Protein AF-A0A1V4STX9-F1 (afdb_monomer)

Radius of gyration: 23.94 Å; Cα contacts (8 Å, |Δi|>4): 28; chains: 1; bounding box: 45×19×64 Å

Secondary structure (DSSP, 8-state):
-HHHHHHHHHHHHHHHHHHHHHHHHHHHHHHHHHHHHHHHHHHHHHHHTTTS-HHHHHHHHT--HHHHHHTT-

Nearest PDB structures (foldseek):
  3ulq-assembly1_B  TM=6.514E-01  e=3.934E+00  Bacillus subtilis

Sequence (73 aa):
MIQDKLVALNNTKKLSHEKGLEEGLELGKEKGKEEGKMEAKFEIARNLLDVLDDWTISIKTGLSINEIKEMRK

Structure (mmCIF, N/CA/C/O backbone):
data_AF-A0A1V4STX9-F1
#
_entry.id   AF-A0A1V4STX9-F1
#
loop_
_atom_site.group_PDB
_atom_site.id
_atom_site.type_symbol
_atom_site.label_atom_id
_atom_site.label_alt_id
_atom_site.label_comp_id
_atom_site.label_asym_id
_atom_site.label_entity_id
_atom_site.label_seq_id
_atom_site.pdbx_PDB_ins_code
_atom_site.Cartn_x
_atom_site.Cartn_y
_atom_site.Cartn_z
_atom_site.occupancy
_atom_site.B_iso_or_equiv
_atom_site.auth_seq_id
_atom_site.auth_comp_id
_atom_site.auth_asym_id
_atom_site.auth_atom_id
_atom_site.pdbx_PDB_model_num
ATOM 1 N N . ME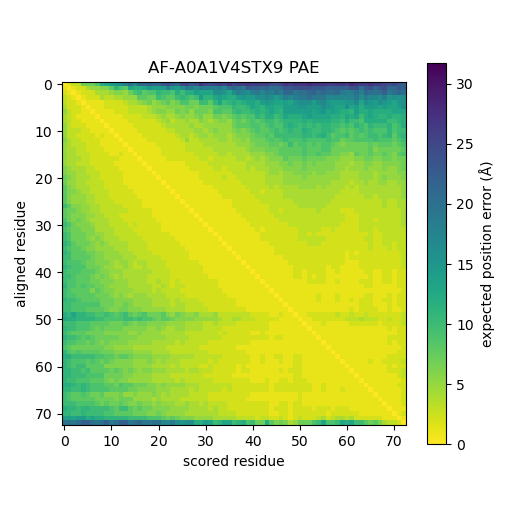T A 1 1 ? 26.276 -6.112 -45.473 1.00 65.56 1 MET A N 1
ATOM 2 C CA . MET A 1 1 ? 27.175 -5.845 -44.321 1.00 65.56 1 MET A CA 1
ATOM 3 C C . MET A 1 1 ? 26.828 -4.567 -43.555 1.00 65.56 1 MET A C 1
ATOM 5 O O . MET A 1 1 ? 26.492 -4.684 -42.385 1.00 65.56 1 MET A O 1
ATOM 9 N N . ILE A 1 2 ? 26.898 -3.359 -44.140 1.00 75.75 2 ILE A N 1
ATOM 10 C CA . ILE A 1 2 ? 26.581 -2.111 -43.396 1.00 75.75 2 ILE A CA 1
ATOM 11 C C . ILE A 1 2 ? 25.074 -1.992 -43.109 1.00 75.75 2 ILE A C 1
ATOM 13 O O . ILE A 1 2 ? 24.688 -1.691 -41.981 1.00 75.75 2 ILE A O 1
ATOM 17 N N . GLN A 1 3 ? 24.230 -2.303 -44.098 1.00 77.88 3 GLN A N 1
ATOM 18 C CA . GLN A 1 3 ? 22.772 -2.241 -43.958 1.00 77.88 3 GLN A CA 1
ATOM 19 C C . GLN A 1 3 ? 22.243 -3.231 -42.908 1.00 77.88 3 GLN A C 1
ATOM 21 O O . GLN A 1 3 ? 21.447 -2.853 -42.054 1.00 77.88 3 GLN A O 1
ATOM 26 N N . ASP A 1 4 ? 22.759 -4.463 -42.898 1.00 87.75 4 ASP A N 1
ATOM 27 C CA . ASP A 1 4 ? 22.366 -5.496 -41.926 1.00 87.75 4 ASP A CA 1
ATOM 28 C C . ASP A 1 4 ? 22.721 -5.086 -40.488 1.00 87.75 4 ASP A C 1
ATOM 30 O O . ASP A 1 4 ? 21.940 -5.288 -39.559 1.00 87.75 4 ASP A O 1
ATOM 34 N N . LYS A 1 5 ? 23.878 -4.431 -40.303 1.00 90.75 5 LYS A N 1
ATOM 35 C CA . LYS A 1 5 ? 24.321 -3.916 -39.000 1.00 90.75 5 LYS A CA 1
ATOM 36 C C . LYS A 1 5 ? 23.448 -2.755 -38.509 1.00 90.75 5 LYS A C 1
ATOM 38 O O . LYS A 1 5 ? 23.170 -2.670 -37.314 1.00 90.75 5 LYS A O 1
ATOM 43 N N . LEU A 1 6 ? 22.998 -1.880 -39.411 1.00 90.50 6 LEU A N 1
ATOM 44 C CA . LEU A 1 6 ? 22.091 -0.775 -39.083 1.00 90.50 6 LEU A CA 1
ATOM 45 C C . LEU A 1 6 ? 20.707 -1.291 -38.662 1.00 90.50 6 LEU A C 1
ATOM 47 O O . LEU A 1 6 ? 20.156 -0.834 -37.660 1.00 90.50 6 LEU A O 1
ATOM 51 N N . VAL A 1 7 ? 20.172 -2.271 -39.395 1.00 93.44 7 VAL A N 1
ATOM 52 C CA . VAL A 1 7 ? 18.893 -2.920 -39.069 1.00 93.44 7 VAL A CA 1
ATOM 53 C C . VAL A 1 7 ? 18.971 -3.604 -37.705 1.00 93.44 7 VAL A C 1
ATOM 55 O O . VAL A 1 7 ? 18.098 -3.390 -36.866 1.00 93.44 7 VAL A O 1
ATOM 58 N N . ALA A 1 8 ? 20.048 -4.350 -37.439 1.00 93.44 8 ALA A N 1
ATOM 59 C CA . ALA A 1 8 ? 20.264 -4.982 -36.141 1.00 93.44 8 ALA A CA 1
ATOM 60 C C . ALA A 1 8 ? 20.299 -3.955 -34.995 1.00 93.44 8 ALA A C 1
ATOM 62 O O . ALA A 1 8 ? 19.633 -4.148 -33.982 1.00 93.44 8 ALA A O 1
ATOM 63 N N . LEU A 1 9 ? 21.008 -2.832 -35.165 1.00 93.81 9 LEU A N 1
ATOM 64 C CA . LEU A 1 9 ? 21.082 -1.782 -34.145 1.00 93.81 9 LEU A CA 1
ATOM 65 C C . LEU A 1 9 ? 19.714 -1.146 -33.855 1.00 93.81 9 LEU A C 1
ATOM 67 O O . LEU A 1 9 ? 19.379 -0.916 -32.692 1.00 93.81 9 LEU A O 1
ATOM 71 N N . ASN A 1 10 ? 18.928 -0.859 -34.893 1.00 94.69 10 ASN A N 1
ATOM 72 C CA . ASN A 1 10 ? 17.597 -0.274 -34.732 1.00 94.69 10 ASN A CA 1
ATOM 73 C C . ASN A 1 10 ? 16.637 -1.239 -34.028 1.00 94.69 10 ASN A C 1
ATOM 75 O O . ASN A 1 10 ? 15.906 -0.822 -33.131 1.00 94.69 10 ASN A O 1
ATOM 79 N N . ASN A 1 11 ? 16.696 -2.527 -34.372 1.00 95.12 11 ASN A N 1
ATOM 80 C CA . ASN A 1 11 ? 15.905 -3.558 -33.706 1.00 95.12 11 ASN A CA 1
ATOM 81 C C . ASN A 1 11 ? 16.287 -3.692 -32.230 1.00 95.12 11 ASN A C 1
ATOM 83 O O . ASN A 1 11 ? 15.403 -3.734 -31.380 1.00 95.12 11 ASN A O 1
ATOM 87 N N . THR A 1 12 ? 17.584 -3.676 -31.907 1.00 95.81 12 THR A N 1
ATOM 88 C CA . THR A 1 12 ? 18.046 -3.696 -30.512 1.00 95.81 12 THR A CA 1
ATOM 89 C C . THR A 1 12 ? 17.535 -2.486 -29.738 1.00 95.81 12 THR A C 1
ATOM 91 O O . THR A 1 12 ? 16.998 -2.651 -28.650 1.00 95.81 12 THR A O 1
ATOM 94 N N . LYS A 1 13 ? 17.637 -1.273 -30.300 1.00 96.12 13 LYS A N 1
ATOM 95 C CA . LYS A 1 13 ? 17.129 -0.055 -29.644 1.00 96.12 13 LYS A CA 1
ATOM 96 C C . LYS A 1 13 ? 15.627 -0.124 -2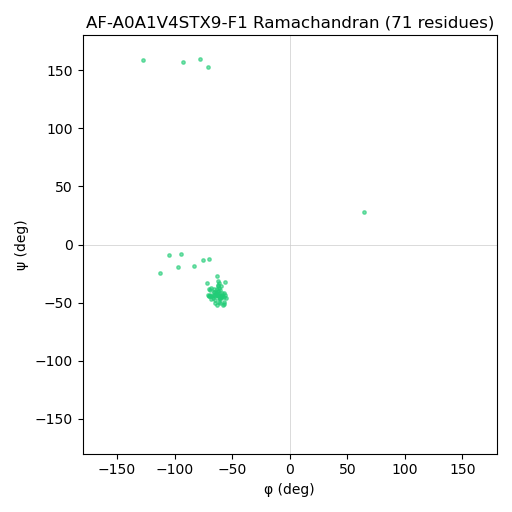9.387 1.00 96.12 13 LYS A C 1
ATOM 98 O O . LYS A 1 13 ? 15.186 0.225 -28.296 1.00 96.12 13 LYS A O 1
ATOM 103 N N . LYS A 1 14 ? 14.858 -0.584 -30.378 1.00 96.19 14 LYS A N 1
ATOM 104 C CA . LYS A 1 14 ? 13.409 -0.756 -30.255 1.00 96.19 14 LYS A CA 1
ATOM 105 C C . LYS A 1 14 ? 13.069 -1.765 -29.156 1.00 96.19 14 LYS A C 1
ATOM 107 O O . LYS A 1 14 ? 12.300 -1.431 -28.265 1.00 96.19 14 LYS A O 1
ATOM 112 N N . LEU A 1 15 ? 13.712 -2.932 -29.164 1.00 96.25 15 LEU A N 1
ATOM 113 C CA . LEU A 1 15 ? 13.496 -3.967 -28.154 1.00 96.25 15 LEU A CA 1
ATOM 114 C C . LEU A 1 15 ? 13.869 -3.485 -26.746 1.00 96.25 15 LEU A C 1
ATOM 116 O O . LEU A 1 15 ? 13.138 -3.739 -25.798 1.00 96.25 15 LEU A O 1
ATOM 120 N N . SER A 1 16 ? 14.992 -2.780 -26.595 1.00 96.88 16 SER A N 1
ATOM 121 C CA . SER A 1 16 ? 15.388 -2.203 -25.306 1.00 96.88 16 SER A CA 1
ATOM 122 C C . SER A 1 16 ? 14.376 -1.174 -24.805 1.00 96.88 16 SER A C 1
ATOM 124 O O . SER A 1 16 ? 14.084 -1.145 -23.614 1.00 96.88 16 SER A O 1
ATOM 126 N N . HIS A 1 17 ? 13.828 -0.347 -25.697 1.00 97.62 17 HIS A N 1
ATOM 127 C CA . HIS A 1 17 ? 12.798 0.620 -25.333 1.00 97.62 17 HIS A CA 1
ATOM 128 C C . HIS A 1 17 ? 11.488 -0.062 -24.915 1.00 97.62 17 HIS A C 1
ATOM 130 O O . HIS A 1 17 ? 10.927 0.289 -23.881 1.00 97.62 17 HIS A O 1
ATOM 136 N N . GLU A 1 18 ? 11.035 -1.058 -25.680 1.00 97.69 18 GLU A N 1
ATOM 137 C CA . GLU A 1 18 ? 9.828 -1.836 -25.375 1.00 97.69 18 GLU A CA 1
ATOM 138 C C . GLU A 1 18 ? 9.950 -2.554 -24.027 1.00 97.69 18 GLU A C 1
ATOM 140 O O . GLU A 1 18 ? 9.049 -2.438 -23.201 1.00 97.69 18 GLU A O 1
ATOM 145 N N . LYS A 1 19 ? 11.097 -3.192 -23.757 1.00 97.25 19 LYS A N 1
ATOM 146 C CA . LYS A 1 19 ? 11.373 -3.828 -22.461 1.00 97.25 19 LYS A CA 1
ATOM 147 C C . LYS A 1 19 ? 11.355 -2.835 -21.306 1.00 97.25 19 LYS A C 1
ATOM 149 O O . LYS A 1 19 ? 10.721 -3.095 -20.295 1.00 97.25 19 LYS A O 1
ATOM 154 N N . GLY A 1 20 ? 11.999 -1.677 -21.464 1.00 98.31 20 GLY A N 1
ATOM 155 C CA . GLY A 1 20 ? 11.992 -0.650 -20.420 1.00 98.31 20 GLY A CA 1
ATOM 156 C C . GLY A 1 20 ? 10.586 -0.119 -20.118 1.00 98.31 20 GLY A C 1
ATOM 157 O O . GLY A 1 20 ? 10.266 0.163 -18.965 1.00 98.31 20 GLY A O 1
ATOM 158 N N . LEU A 1 21 ? 9.728 -0.008 -21.137 1.00 98.31 21 LEU A N 1
ATOM 159 C CA . LEU A 1 21 ? 8.330 0.376 -20.950 1.00 98.31 21 LEU A CA 1
ATOM 160 C C . LEU A 1 21 ? 7.528 -0.724 -20.242 1.00 98.31 21 LEU A C 1
ATOM 162 O O . LEU A 1 21 ? 6.744 -0.419 -19.346 1.00 98.31 21 LEU A 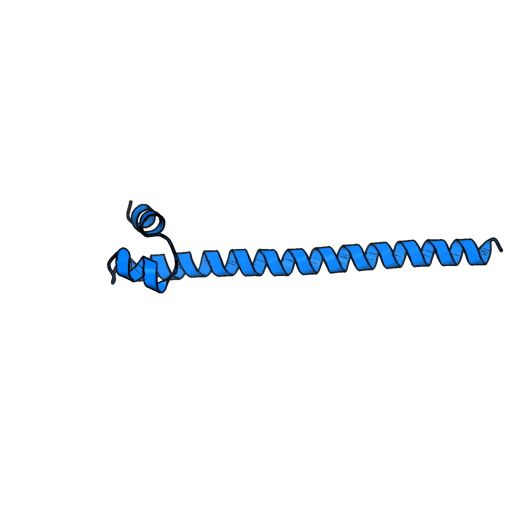O 1
ATOM 166 N N . GLU A 1 22 ? 7.724 -1.983 -20.633 1.00 98.25 22 GLU A N 1
ATOM 167 C CA . GLU A 1 22 ? 7.074 -3.141 -20.015 1.00 98.25 22 GLU A CA 1
ATOM 168 C C . GLU A 1 22 ? 7.440 -3.262 -18.529 1.00 98.25 22 GLU A C 1
ATOM 170 O O . GLU A 1 22 ? 6.546 -3.276 -17.683 1.00 98.25 22 GLU A O 1
ATOM 175 N N . GLU A 1 23 ? 8.736 -3.215 -18.207 1.00 98.12 23 GLU A N 1
ATOM 176 C CA . GLU A 1 23 ? 9.244 -3.233 -16.829 1.00 98.12 23 GLU A CA 1
ATOM 177 C C . GLU A 1 23 ? 8.690 -2.055 -16.012 1.00 98.12 23 GLU A C 1
ATOM 179 O O . GLU A 1 23 ? 8.224 -2.227 -14.885 1.00 98.12 23 GLU A O 1
ATOM 184 N N . GLY A 1 24 ? 8.677 -0.846 -16.585 1.00 98.56 24 GLY A N 1
ATOM 185 C CA . GLY A 1 24 ? 8.129 0.336 -15.919 1.00 98.56 24 GLY A CA 1
ATOM 186 C C . GLY A 1 24 ? 6.632 0.218 -15.613 1.00 98.56 24 GLY A C 1
ATOM 187 O O . GLY A 1 24 ? 6.184 0.616 -14.535 1.00 98.56 24 GLY A O 1
ATOM 188 N N . LEU A 1 25 ? 5.851 -0.350 -16.536 1.00 98.56 25 LEU A N 1
ATOM 189 C CA . LEU A 1 25 ? 4.418 -0.586 -16.346 1.00 98.56 25 LEU A CA 1
ATOM 190 C C . LEU A 1 25 ? 4.148 -1.671 -15.302 1.00 98.56 25 LEU A C 1
ATOM 192 O O . LEU A 1 25 ? 3.202 -1.533 -14.524 1.00 98.56 25 LEU A O 1
ATOM 196 N N . GLU A 1 26 ? 4.945 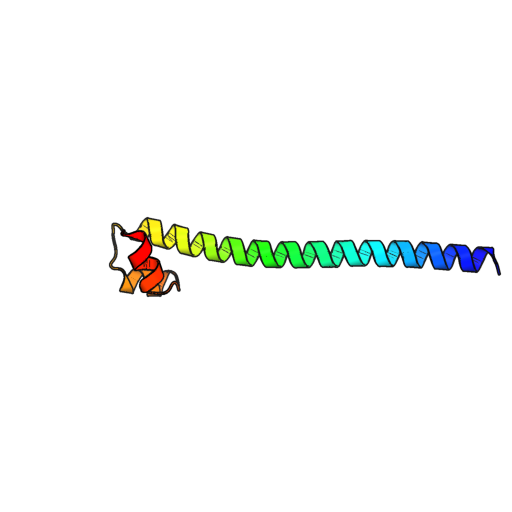-2.737 -15.278 1.00 98.44 26 GLU A N 1
ATOM 197 C CA . GLU A 1 26 ? 4.822 -3.803 -14.284 1.00 98.44 26 GLU A CA 1
ATOM 198 C C . GLU A 1 26 ? 5.122 -3.278 -12.875 1.00 98.44 26 GLU A C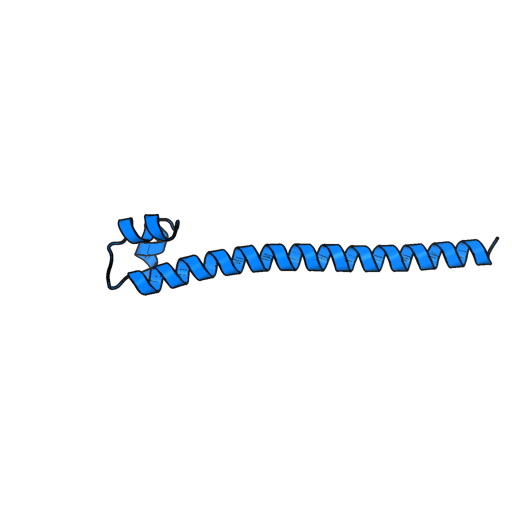 1
ATOM 200 O O . GLU A 1 26 ? 4.273 -3.392 -11.988 1.00 98.44 26 GLU A O 1
ATOM 205 N N . LEU A 1 27 ? 6.247 -2.574 -12.706 1.00 98.25 27 LEU A N 1
ATOM 206 C CA . LEU A 1 27 ? 6.619 -1.935 -11.441 1.00 98.25 27 LEU A CA 1
ATOM 207 C C . LEU A 1 27 ? 5.567 -0.921 -10.975 1.00 98.25 27 LEU A C 1
ATOM 209 O O . LEU A 1 27 ? 5.239 -0.860 -9.790 1.00 98.25 27 LEU A O 1
ATOM 213 N N . GLY A 1 28 ? 5.021 -0.119 -11.894 1.00 98.62 28 GLY A N 1
ATOM 214 C CA . GLY A 1 28 ? 3.970 0.846 -11.574 1.00 98.62 28 GLY A CA 1
ATOM 215 C C . GLY A 1 28 ? 2.679 0.176 -11.098 1.00 98.62 28 GLY A C 1
ATOM 216 O O . GLY A 1 28 ? 2.074 0.621 -10.123 1.00 98.62 28 GLY A O 1
ATOM 217 N N . LYS A 1 29 ? 2.271 -0.922 -11.746 1.00 98.62 29 LYS A N 1
ATOM 218 C CA . LYS A 1 29 ? 1.089 -1.700 -11.345 1.00 98.62 29 LYS A CA 1
ATOM 219 C C . LYS A 1 29 ? 1.272 -2.363 -9.984 1.00 98.62 29 LYS A C 1
ATOM 221 O O . LYS A 1 29 ? 0.325 -2.382 -9.200 1.00 98.62 29 LYS A O 1
ATOM 226 N N . GLU A 1 30 ? 2.452 -2.914 -9.711 1.00 98.44 30 GLU A N 1
ATOM 227 C CA . GLU A 1 30 ? 2.753 -3.539 -8.424 1.00 98.44 30 GLU A CA 1
ATOM 228 C C . GLU A 1 30 ? 2.700 -2.510 -7.290 1.00 98.44 30 GLU A C 1
ATOM 230 O O . GLU A 1 30 ? 1.915 -2.683 -6.357 1.00 98.44 30 GLU A O 1
ATOM 235 N N . LYS A 1 31 ? 3.414 -1.385 -7.436 1.00 98.31 31 LYS A N 1
ATOM 236 C CA . LYS A 1 31 ? 3.401 -0.289 -6.454 1.00 98.31 31 LYS A CA 1
ATOM 237 C C . LYS A 1 31 ? 1.999 0.255 -6.209 1.00 98.31 31 LYS A C 1
ATOM 239 O O . LYS A 1 31 ? 1.561 0.307 -5.066 1.00 98.31 31 LYS A O 1
ATOM 244 N N . GLY A 1 32 ? 1.254 0.567 -7.272 1.00 98.69 32 GLY A N 1
ATOM 245 C CA . GLY A 1 32 ? -0.111 1.080 -7.132 1.00 98.69 32 GLY A CA 1
ATOM 246 C C . GLY A 1 32 ? -1.054 0.090 -6.437 1.00 98.69 32 GLY A C 1
ATOM 247 O O . GLY A 1 32 ? -1.939 0.488 -5.683 1.00 98.69 32 GLY A O 1
ATOM 248 N N . LYS A 1 33 ? -0.855 -1.221 -6.634 1.00 98.56 33 LYS A N 1
ATOM 249 C CA . LYS A 1 33 ? -1.625 -2.259 -5.935 1.00 98.56 33 LYS A CA 1
ATOM 250 C C . LYS A 1 33 ? -1.268 -2.342 -4.450 1.00 98.56 33 LYS A C 1
ATOM 252 O O . LYS A 1 33 ? -2.156 -2.604 -3.639 1.00 98.56 33 LYS A O 1
ATOM 257 N N . GLU A 1 34 ? 0.001 -2.186 -4.088 1.00 98.31 34 GLU A N 1
ATOM 258 C CA . GLU A 1 34 ? 0.440 -2.167 -2.689 1.00 98.31 34 GLU A CA 1
ATOM 259 C C . GLU A 1 34 ? -0.049 -0.916 -1.956 1.00 98.31 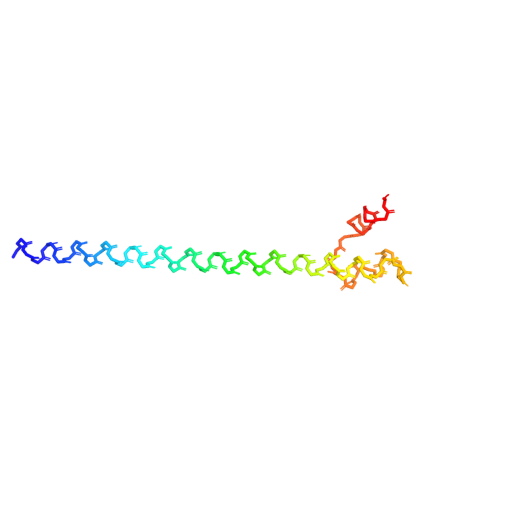34 GLU A C 1
ATOM 261 O O . GLU A 1 34 ? -0.648 -1.039 -0.885 1.00 98.31 34 GLU A O 1
ATOM 266 N N . GLU A 1 35 ? 0.116 0.257 -2.570 1.00 98.31 35 GLU A N 1
ATOM 267 C CA . GLU A 1 35 ? -0.369 1.541 -2.054 1.00 98.31 35 GLU A CA 1
ATOM 268 C C . GLU A 1 35 ? -1.886 1.501 -1.846 1.00 98.31 35 GLU A C 1
ATOM 270 O O . GLU A 1 35 ? -2.355 1.701 -0.727 1.00 98.31 35 GLU A O 1
ATOM 275 N N . GLY A 1 36 ? -2.652 1.096 -2.865 1.00 98.50 36 GLY A N 1
ATOM 276 C CA . GLY A 1 36 ? -4.110 1.006 -2.762 1.00 98.50 36 GLY A CA 1
ATOM 277 C C . GLY A 1 36 ? -4.592 0.004 -1.705 1.00 98.50 36 GLY A C 1
ATOM 278 O O . GLY A 1 36 ? -5.584 0.247 -1.019 1.00 98.50 36 GLY A O 1
A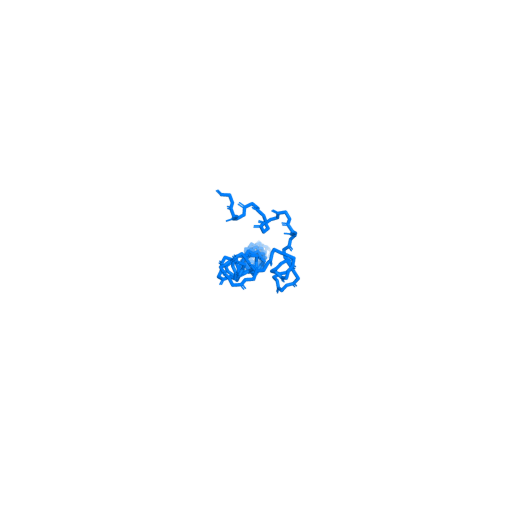TOM 279 N N . LYS A 1 37 ? -3.881 -1.117 -1.502 1.00 98.25 37 LYS A N 1
ATOM 280 C CA . LYS A 1 37 ? -4.185 -2.047 -0.399 1.00 98.25 37 LYS A CA 1
ATOM 281 C C . LYS A 1 37 ? -3.967 -1.396 0.963 1.00 98.25 37 LYS A C 1
ATOM 283 O O . LYS A 1 37 ? -4.761 -1.632 1.871 1.00 98.25 37 LYS A O 1
ATOM 288 N N . MET A 1 38 ? -2.887 -0.636 1.124 1.00 98.00 38 MET A N 1
ATOM 289 C CA . MET A 1 38 ? -2.583 0.039 2.383 1.00 98.00 38 MET A CA 1
ATOM 290 C C . MET A 1 38 ? -3.591 1.160 2.661 1.00 98.00 38 MET A C 1
ATOM 292 O O . MET A 1 38 ? -4.138 1.232 3.759 1.00 98.00 38 MET A O 1
ATOM 296 N N . GLU A 1 39 ? -3.917 1.970 1.653 1.00 98.25 39 GLU A N 1
ATOM 297 C CA . GLU A 1 39 ? -4.950 3.008 1.735 1.00 98.25 39 GLU A CA 1
ATOM 298 C C . GLU A 1 39 ? -6.310 2.428 2.131 1.00 98.25 39 GLU A C 1
ATOM 300 O O . GLU A 1 39 ? -6.942 2.934 3.060 1.00 98.25 39 GLU A O 1
ATOM 305 N N . ALA A 1 40 ? -6.715 1.313 1.513 1.00 98.38 40 ALA A N 1
ATOM 306 C CA . ALA A 1 40 ? -7.963 0.632 1.843 1.00 98.38 40 ALA A CA 1
ATOM 307 C C . ALA A 1 40 ? -7.999 0.149 3.303 1.00 98.38 40 ALA A C 1
ATOM 309 O O . ALA A 1 40 ? -9.025 0.280 3.970 1.00 98.38 40 ALA A O 1
ATOM 310 N N . LYS A 1 41 ? -6.883 -0.366 3.846 1.00 98.44 41 LYS A N 1
ATOM 311 C CA . LYS A 1 41 ? 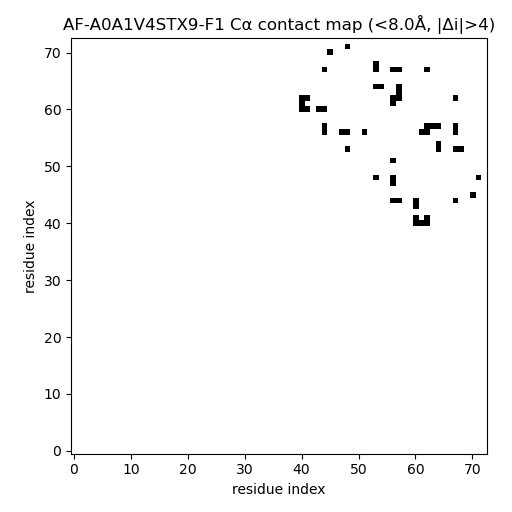-6.804 -0.732 5.272 1.00 98.44 41 LYS A CA 1
ATOM 312 C C . LYS A 1 41 ? -7.042 0.474 6.176 1.00 98.44 41 LYS A C 1
ATOM 314 O O . LYS A 1 41 ? -7.800 0.369 7.139 1.00 98.44 41 LYS A O 1
ATOM 319 N N . PHE A 1 42 ? -6.412 1.605 5.863 1.00 98.31 42 PHE A N 1
ATOM 320 C CA . PHE A 1 42 ? -6.571 2.844 6.622 1.00 98.31 42 PHE A CA 1
ATOM 321 C C . PHE A 1 42 ? -7.986 3.417 6.522 1.00 98.31 42 PHE A C 1
ATOM 323 O O . PHE A 1 42 ? -8.516 3.918 7.510 1.00 98.31 42 PHE A O 1
ATOM 330 N N . GLU A 1 43 ? -8.616 3.336 5.354 1.00 98.44 43 GLU A N 1
ATOM 331 C CA . GLU A 1 43 ? -9.998 3.773 5.165 1.00 98.44 43 GLU A CA 1
ATOM 332 C C . GLU A 1 43 ? -10.979 2.917 5.971 1.00 98.44 43 GLU A C 1
ATOM 334 O O . GLU A 1 43 ? -11.795 3.457 6.717 1.00 98.44 43 GLU A O 1
ATOM 339 N N . ILE A 1 44 ? -10.842 1.588 5.900 1.00 98.31 44 ILE A N 1
ATOM 340 C CA . ILE A 1 44 ? -11.644 0.666 6.711 1.00 98.31 44 ILE A CA 1
ATOM 341 C C . ILE A 1 44 ? -11.428 0.951 8.200 1.00 98.31 44 ILE A C 1
ATOM 343 O O . ILE A 1 44 ? -12.400 1.008 8.944 1.00 98.31 44 ILE A O 1
ATOM 347 N N . ALA A 1 45 ? -10.184 1.170 8.640 1.00 98.56 45 ALA A N 1
ATOM 348 C CA . ALA A 1 45 ? -9.894 1.509 10.031 1.00 98.56 45 ALA A CA 1
ATOM 349 C C . ALA A 1 45 ? -10.644 2.768 10.478 1.00 98.56 45 ALA A C 1
ATOM 351 O O . ALA A 1 45 ? -11.348 2.713 11.482 1.00 98.56 45 ALA A O 1
ATOM 352 N N . ARG A 1 46 ? -10.550 3.863 9.707 1.00 98.25 46 ARG A N 1
ATOM 353 C CA . ARG A 1 46 ? -11.229 5.137 10.000 1.00 98.25 46 ARG A CA 1
ATOM 354 C C . ARG A 1 46 ? -12.740 4.974 10.137 1.00 98.25 46 ARG A C 1
ATOM 356 O O . ARG A 1 46 ? -13.312 5.500 11.085 1.00 98.25 46 ARG A O 1
ATOM 363 N N . ASN A 1 47 ? -13.356 4.201 9.245 1.00 98.12 47 ASN A N 1
ATOM 364 C CA . ASN A 1 47 ? -14.798 3.940 9.258 1.00 98.12 47 ASN A CA 1
ATOM 365 C C . ASN A 1 47 ? -15.258 3.055 10.428 1.00 98.12 47 ASN A C 1
ATOM 367 O O . ASN A 1 47 ? -16.456 2.911 10.635 1.00 98.12 47 ASN A O 1
ATOM 371 N N . LEU A 1 48 ? -14.331 2.414 11.147 1.00 98.38 48 LEU A N 1
ATOM 372 C CA . LEU A 1 48 ? -14.639 1.546 12.282 1.00 98.38 48 LEU A CA 1
ATOM 373 C C . LEU A 1 48 ? -14.330 2.192 13.642 1.00 98.38 48 LEU A C 1
ATOM 375 O O . LEU A 1 48 ? -14.689 1.614 14.668 1.00 98.38 48 LEU A O 1
ATOM 379 N N . LEU A 1 49 ? -13.662 3.354 13.683 1.00 98.25 49 LEU A N 1
ATOM 380 C CA . LEU A 1 49 ? -13.197 3.980 14.932 1.00 98.25 49 LEU A CA 1
ATOM 381 C C . LEU A 1 49 ? -14.338 4.356 15.886 1.00 98.25 49 LEU A C 1
ATOM 383 O O . LEU A 1 49 ? -14.150 4.341 17.102 1.00 98.25 49 LEU A O 1
ATOM 387 N N . ASP A 1 50 ? -15.503 4.709 15.361 1.00 97.38 50 ASP A N 1
ATOM 388 C CA . ASP A 1 50 ? -16.681 5.112 16.132 1.00 97.38 50 ASP A CA 1
ATOM 389 C C . ASP A 1 50 ? -17.506 3.923 16.651 1.00 97.38 50 ASP A C 1
ATOM 391 O O . ASP A 1 50 ? -18.280 4.079 17.596 1.00 97.38 50 ASP A O 1
ATOM 395 N N . VAL A 1 51 ? -17.318 2.735 16.071 1.00 98.00 51 VAL A N 1
ATOM 396 C CA . VAL A 1 51 ? -18.117 1.535 16.369 1.00 98.00 51 VAL A CA 1
ATOM 397 C C . VAL A 1 51 ? -17.346 0.420 17.077 1.00 98.00 51 VAL A C 1
ATOM 399 O O . VAL A 1 51 ? -17.965 -0.398 17.757 1.00 98.00 51 VAL A O 1
ATOM 402 N N . LEU A 1 52 ? -16.019 0.353 16.929 1.00 98.06 52 LEU A N 1
ATOM 403 C CA . LEU A 1 52 ? -15.182 -0.730 17.455 1.00 98.06 52 LEU A CA 1
ATOM 404 C C . LEU A 1 52 ? -14.004 -0.213 18.290 1.00 98.06 52 LEU A C 1
ATOM 406 O O . LEU A 1 52 ? -13.559 0.928 18.157 1.00 98.06 52 LEU A O 1
ATOM 410 N N . ASP A 1 53 ? -13.477 -1.090 19.146 1.00 98.25 53 ASP A N 1
ATOM 411 C CA . ASP A 1 53 ? -12.247 -0.855 19.900 1.00 98.25 53 ASP A CA 1
ATOM 412 C C . ASP A 1 53 ? -10.986 -1.062 19.039 1.00 98.25 53 ASP A C 1
ATOM 414 O O . ASP A 1 53 ? -10.999 -1.755 18.017 1.00 98.25 53 ASP A O 1
ATOM 418 N N . ASP A 1 54 ? -9.867 -0.489 19.484 1.00 98.31 54 ASP A N 1
ATOM 419 C CA . ASP A 1 54 ? -8.612 -0.474 18.722 1.00 98.31 54 ASP A CA 1
ATOM 420 C C . ASP A 1 54 ? -8.070 -1.870 18.408 1.00 98.31 54 ASP A C 1
ATOM 422 O O . ASP A 1 54 ? -7.493 -2.093 17.340 1.00 98.31 54 ASP A O 1
ATOM 426 N N . TRP A 1 55 ? -8.242 -2.818 19.334 1.00 98.38 55 TRP A N 1
ATOM 427 C CA . TRP A 1 55 ? -7.738 -4.178 19.174 1.00 98.38 55 TRP A CA 1
ATOM 428 C C . TRP A 1 55 ? -8.531 -4.923 18.106 1.00 98.38 55 TRP A C 1
ATOM 430 O O . TRP A 1 55 ? -7.940 -5.524 17.204 1.00 98.38 55 TRP A O 1
ATOM 440 N N . THR A 1 56 ? -9.858 -4.804 18.132 1.00 98.50 56 THR A N 1
ATOM 441 C CA . THR A 1 56 ? -10.717 -5.385 17.099 1.00 98.50 56 THR A CA 1
ATOM 442 C C . THR A 1 56 ? -10.422 -4.780 15.722 1.00 98.50 56 THR A C 1
A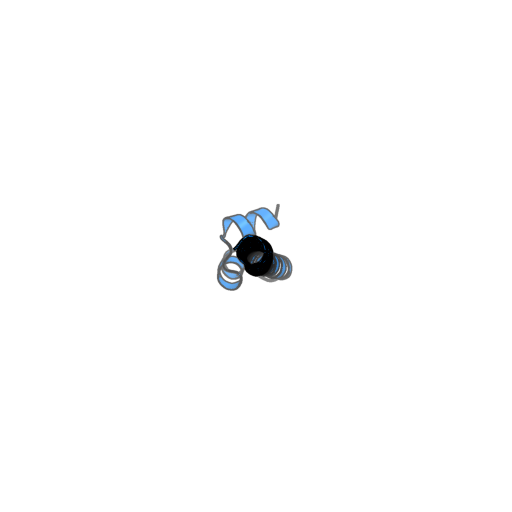TOM 444 O O . THR A 1 56 ? -10.298 -5.521 14.742 1.00 98.50 56 THR A O 1
ATOM 447 N N . ILE A 1 57 ? -10.245 -3.456 15.627 1.00 98.69 57 ILE A N 1
ATOM 448 C CA . ILE A 1 57 ? -9.913 -2.785 14.358 1.00 98.69 57 ILE A CA 1
ATOM 449 C C . ILE A 1 57 ? -8.553 -3.253 13.828 1.00 98.69 57 ILE A C 1
ATOM 451 O O . ILE A 1 57 ? -8.441 -3.562 12.639 1.00 98.69 57 ILE A O 1
ATOM 455 N N . SER A 1 58 ? -7.539 -3.371 14.691 1.00 98.56 58 SER A N 1
ATOM 456 C CA . SER A 1 58 ? -6.211 -3.887 14.327 1.00 98.56 58 SER A CA 1
ATOM 457 C C . SER A 1 58 ? -6.304 -5.275 13.683 1.00 98.56 58 SER A C 1
ATOM 459 O O . SER A 1 58 ? -5.752 -5.497 12.605 1.00 98.56 58 SER A O 1
ATOM 461 N N . ILE A 1 59 ? -7.089 -6.187 14.264 1.00 98.44 59 ILE A N 1
ATOM 462 C CA . ILE A 1 59 ? -7.278 -7.540 13.718 1.00 98.44 59 ILE A CA 1
ATOM 463 C C . ILE A 1 59 ? -8.007 -7.516 12.372 1.00 98.44 59 ILE A C 1
ATOM 465 O O . ILE A 1 59 ? -7.629 -8.240 11.453 1.00 98.44 59 ILE A O 1
ATOM 469 N N . LYS A 1 60 ? -9.060 -6.701 12.240 1.00 98.00 60 LYS A N 1
ATOM 470 C CA . LYS A 1 60 ? -9.890 -6.659 11.023 1.00 98.00 60 LYS A CA 1
ATOM 471 C C . LYS A 1 60 ? -9.185 -6.010 9.836 1.00 98.00 60 LYS A C 1
ATOM 473 O O . LYS A 1 60 ? -9.428 -6.406 8.700 1.00 98.00 60 LYS A O 1
ATOM 478 N N . THR A 1 61 ? -8.328 -5.030 10.095 1.00 98.06 61 THR A N 1
ATOM 479 C CA . THR A 1 61 ? -7.618 -4.264 9.058 1.00 98.06 61 THR A CA 1
ATOM 480 C C . THR A 1 61 ? -6.209 -4.793 8.802 1.00 98.06 61 THR A C 1
ATOM 482 O O . THR A 1 61 ? -5.626 -4.542 7.747 1.00 98.06 61 THR A O 1
ATOM 485 N N . GLY A 1 62 ? -5.645 -5.552 9.744 1.00 98.06 62 GLY A N 1
ATOM 486 C CA . GLY A 1 62 ? -4.248 -5.969 9.700 1.00 98.06 62 GLY A CA 1
ATOM 487 C C . GLY A 1 62 ? -3.278 -4.789 9.803 1.00 98.06 62 GLY A C 1
ATOM 488 O O . GLY A 1 62 ? -2.195 -4.858 9.218 1.00 98.06 62 GLY A O 1
ATOM 489 N N . LEU A 1 63 ? -3.697 -3.706 10.465 1.00 98.38 63 LEU A N 1
ATOM 490 C CA . LEU A 1 63 ? -2.843 -2.619 10.947 1.00 98.38 63 LEU A CA 1
ATOM 491 C C . LEU A 1 63 ? -2.422 -2.907 12.389 1.00 98.38 63 LEU A C 1
ATOM 493 O O . LEU A 1 63 ? -3.092 -3.644 13.114 1.00 98.38 63 LEU A O 1
ATOM 497 N N . SER A 1 64 ? -1.319 -2.322 12.831 1.00 98.38 64 SER A N 1
ATOM 498 C CA . SER A 1 64 ? -0.865 -2.425 14.214 1.00 98.38 64 SER A CA 1
ATOM 499 C C . SER A 1 64 ? -1.768 -1.637 15.164 1.00 98.38 64 SER A C 1
ATOM 501 O O . SER A 1 64 ? -2.354 -0.616 14.806 1.00 98.38 64 SER A O 1
ATOM 503 N N . ILE A 1 65 ? -1.823 -2.068 16.425 1.00 98.12 65 ILE A N 1
ATOM 504 C CA . ILE A 1 65 ? -2.574 -1.360 17.470 1.00 98.12 65 ILE A CA 1
ATOM 505 C C . ILE A 1 65 ? -2.129 0.104 17.627 1.00 98.12 65 ILE A C 1
ATOM 507 O O . ILE A 1 65 ? -2.942 0.967 17.941 1.00 98.12 65 ILE A O 1
ATOM 511 N N . ASN A 1 66 ? -0.844 0.390 17.397 1.00 98.06 66 ASN A N 1
ATOM 512 C CA . ASN A 1 66 ? -0.300 1.739 17.501 1.00 98.06 66 ASN A CA 1
ATOM 513 C C . ASN A 1 66 ? -0.805 2.624 16.361 1.00 98.06 66 ASN A C 1
ATOM 515 O O . ASN A 1 66 ? -1.240 3.735 16.633 1.00 98.06 66 ASN A O 1
ATOM 519 N N . GLU A 1 67 ? -0.826 2.124 15.121 1.00 98.25 67 GLU A N 1
ATOM 520 C CA . GLU A 1 67 ? -1.400 2.863 13.988 1.00 98.25 67 GLU A CA 1
ATOM 521 C C . GLU A 1 67 ? -2.861 3.234 14.250 1.00 98.25 67 GLU A C 1
ATOM 523 O O . GLU A 1 67 ? -3.243 4.370 13.993 1.00 98.25 67 GLU A O 1
ATOM 528 N N . ILE A 1 68 ? -3.659 2.323 14.819 1.00 98.44 68 ILE A N 1
ATOM 529 C CA . ILE A 1 68 ? -5.057 2.620 15.169 1.00 98.44 68 ILE A CA 1
ATOM 530 C C . ILE A 1 68 ? -5.147 3.701 16.255 1.00 98.44 68 ILE A C 1
ATOM 532 O O . ILE A 1 68 ? -5.925 4.644 16.122 1.00 98.44 68 ILE A O 1
ATOM 536 N N . LYS A 1 69 ? -4.321 3.610 17.303 1.00 97.50 69 LYS A N 1
ATOM 537 C CA . LYS A 1 69 ? -4.291 4.604 18.387 1.00 97.50 69 LYS A CA 1
ATOM 538 C C . LYS A 1 69 ? -3.908 6.001 17.907 1.00 97.50 69 LYS A C 1
ATOM 540 O O . LYS A 1 69 ? -4.468 6.974 18.403 1.00 97.50 69 LYS A O 1
ATOM 545 N N . GLU A 1 70 ? -2.985 6.113 16.953 1.00 97.75 70 GLU A N 1
ATOM 546 C CA . GLU A 1 70 ? -2.618 7.408 16.367 1.00 97.75 70 GLU A CA 1
ATOM 547 C C . GLU A 1 70 ? -3.794 8.068 15.629 1.00 97.75 70 GLU A C 1
ATOM 549 O O . GLU A 1 70 ? -3.861 9.290 15.599 1.00 97.75 70 GLU A O 1
ATOM 554 N N . MET A 1 71 ? -4.757 7.301 15.100 1.00 97.12 71 MET A N 1
ATOM 555 C CA . MET A 1 71 ? -5.932 7.864 14.412 1.00 97.12 71 MET A CA 1
ATOM 556 C C . MET A 1 71 ? -6.982 8.467 15.352 1.00 97.12 71 MET A C 1
ATOM 558 O O . MET A 1 71 ? -7.898 9.134 14.878 1.00 97.12 71 MET A O 1
ATOM 562 N N . ARG A 1 72 ? -6.900 8.200 16.661 1.00 93.38 72 ARG A N 1
ATOM 563 C CA . ARG A 1 72 ? -7.823 8.756 17.666 1.00 93.38 72 ARG A CA 1
ATOM 564 C C . ARG A 1 72 ? -7.317 10.031 18.334 1.00 93.38 72 ARG A C 1
ATOM 566 O O . ARG A 1 72 ? -8.052 10.605 19.137 1.00 93.38 72 ARG A O 1
ATOM 573 N N . LYS A 1 73 ? -6.064 10.407 18.085 1.00 86.00 73 LYS A N 1
ATOM 574 C CA . LYS A 1 73 ? -5.489 11.656 18.588 1.00 86.00 73 LYS A CA 1
ATOM 575 C C . LYS A 1 73 ? -6.008 12.835 17.778 1.00 86.00 73 LYS A C 1
ATOM 577 O O . LYS A 1 73 ? -6.233 13.886 18.412 1.00 86.00 73 LYS A O 1
#

Mean predicted aligned error: 4.62 Å

Organism: NCBI:txid1121339

Foldseek 3Di:
DVVVVVVVVVVVVVVVVVVVVVVVVVVVVVVVVVVVLLVVLVVQLLVCLVPDDLVVSCVVSVNDSVVSVVSVD

Solvent-accessible surface area (backbone atoms only — not comparable to full-atom values): 4110 Å² total; per-residue (Å²): 112,70,66,60,53,51,52,51,53,53,50,50,53,50,52,54,50,51,49,54,52,51,54,51,51,50,53,48,53,52,51,52,52,52,50,52,53,53,52,50,31,53,52,55,39,63,77,35,59,90,81,48,55,52,66,61,43,18,67,76,44,73,48,54,54,65,64,49,54,62,74,74,110

pLDDT: mean 96.19, std 5.48, range [65.56, 98.69]